Protein AF-A0A4Q7CIC6-F1 (afdb_monomer_lite)

Secondary structure (DSSP, 8-state):
--TT-----TT--TTS-HHHHHHHHHHHH-S-EEE-SSSEEEEETTEEEEE----GGGGGSTTHHHHHHHHHHHTTTT-SS--HHHHHHHHHHHHHHHHHHHHSTT--S--

InterPro domains:
  IPR000417 Hydroxyethylthiazole kinase [PF02110] (4-105)
  IPR029056 Ribokinase-like [G3DSA:3.40.1190.20] (1-111)
  IPR029056 Ribokinase-like [SSF53613] (4-105)

pLDDT: mean 90.41, std 16.19, range [38.22, 98.81]

Sequence (111 aa):
IDDTATMKGTDSDANLDAVAIAKQAYATYKTAIVITGKEDVIVQDNKAFVLANGSPLLARVTGAGCLLGGVIAGFLFRETEPDIEALIEAVSVFNIAAEVAAENENCGGPG

Foldseek 3Di:
DPPPPDPAPLPHDPPDPVQVVQLVCCVVVVAWDWRDDCWIWTDAPNDIDIHRFADPLCVVAPCSVVVLVVLLVVLCPPPPRRDSVSVVCSVCVSRNVRVVLCPDPPCPGND

Organism: NCBI:txid70255

Structure (mmCIF, N/CA/C/O backbone):
data_AF-A0A4Q7CIC6-F1
#
_entry.id   AF-A0A4Q7CIC6-F1
#
loop_
_atom_site.group_PDB
_atom_site.id
_atom_site.type_symbol
_atom_site.label_atom_id
_atom_site.label_alt_id
_atom_site.label_comp_id
_atom_site.label_asym_id
_atom_site.label_entity_id
_atom_site.label_seq_id
_atom_site.pdbx_PDB_ins_code
_atom_site.Cartn_x
_atom_site.Cartn_y
_atom_site.Cartn_z
_atom_site.occupancy
_atom_site.B_iso_or_equiv
_atom_site.auth_seq_id
_atom_site.auth_comp_id
_atom_site.auth_asym_id
_atom_site.auth_atom_id
_atom_site.pdbx_PDB_model_num
ATOM 1 N N . ILE A 1 1 ? 10.538 15.074 28.516 1.00 44.47 1 ILE A N 1
ATOM 2 C CA . ILE A 1 1 ? 11.026 14.597 27.206 1.00 44.47 1 ILE A CA 1
ATOM 3 C C . ILE A 1 1 ? 11.328 13.134 27.441 1.00 44.47 1 ILE A C 1
ATOM 5 O O . ILE A 1 1 ? 12.090 12.845 28.351 1.00 44.47 1 ILE A O 1
ATOM 9 N N . ASP A 1 2 ? 10.560 12.249 26.818 1.00 38.22 2 ASP A N 1
ATOM 10 C CA . ASP A 1 2 ? 10.710 10.807 27.006 1.00 38.22 2 ASP A CA 1
ATOM 11 C C . ASP A 1 2 ? 11.955 10.346 26.234 1.00 38.22 2 ASP A C 1
ATOM 13 O O . ASP A 1 2 ? 11.951 10.313 25.004 1.00 38.22 2 ASP A O 1
ATOM 17 N N . ASP A 1 3 ? 13.030 10.059 26.970 1.00 48.59 3 ASP A N 1
ATOM 18 C CA . ASP A 1 3 ? 14.345 9.649 26.455 1.00 48.59 3 ASP A CA 1
ATOM 19 C C . ASP A 1 3 ? 14.372 8.198 25.930 1.00 48.59 3 ASP A C 1
ATOM 21 O O . ASP A 1 3 ? 15.433 7.685 25.575 1.00 48.59 3 ASP A O 1
ATOM 25 N N . THR A 1 4 ? 13.224 7.513 25.857 1.00 50.97 4 THR A N 1
ATOM 26 C CA . THR A 1 4 ? 13.139 6.134 25.342 1.00 50.97 4 THR A CA 1
ATOM 27 C C . THR A 1 4 ? 12.568 6.021 23.928 1.00 50.97 4 THR A C 1
ATOM 29 O O . THR A 1 4 ? 12.551 4.926 23.358 1.00 50.97 4 THR A O 1
ATOM 32 N N . ALA A 1 5 ? 12.163 7.135 23.308 1.00 44.47 5 ALA A N 1
ATOM 33 C CA . ALA A 1 5 ? 11.668 7.146 21.935 1.00 44.47 5 ALA A CA 1
ATOM 34 C C . ALA A 1 5 ? 12.810 6.880 20.935 1.00 44.47 5 ALA A C 1
ATOM 36 O O . ALA A 1 5 ? 13.495 7.789 20.465 1.00 44.47 5 ALA A O 1
ATOM 37 N N . THR A 1 6 ? 13.023 5.610 20.591 1.00 47.75 6 THR A N 1
ATOM 38 C CA . THR A 1 6 ? 13.945 5.222 19.520 1.00 47.75 6 THR A CA 1
ATOM 39 C C . THR A 1 6 ? 13.280 5.531 18.183 1.00 47.75 6 THR A C 1
ATOM 41 O O . THR A 1 6 ? 12.352 4.841 17.761 1.00 47.75 6 THR A O 1
ATOM 44 N N . MET A 1 7 ? 13.732 6.597 17.519 1.00 47.22 7 MET A N 1
ATOM 45 C CA . MET A 1 7 ? 13.283 6.951 16.174 1.00 47.22 7 MET A CA 1
ATOM 46 C C . MET A 1 7 ? 13.817 5.895 15.203 1.00 47.22 7 MET A C 1
ATOM 48 O O . MET A 1 7 ? 14.997 5.862 14.858 1.00 47.22 7 MET A O 1
ATOM 52 N N . LYS A 1 8 ? 12.942 4.971 14.832 1.00 57.22 8 LYS A N 1
ATOM 53 C CA . LYS A 1 8 ? 13.214 3.895 13.893 1.00 57.22 8 LYS A CA 1
ATOM 54 C C . LYS A 1 8 ? 12.875 4.421 12.498 1.00 57.22 8 LYS A C 1
ATOM 56 O O . LYS A 1 8 ? 11.721 4.733 12.223 1.00 57.22 8 LYS A O 1
ATOM 61 N N . GLY A 1 9 ? 13.900 4.644 11.671 1.00 55.28 9 GLY A N 1
ATOM 62 C CA . GLY A 1 9 ? 13.730 5.137 10.301 1.00 55.28 9 GLY A CA 1
ATOM 63 C C . GLY A 1 9 ? 12.890 4.179 9.454 1.00 55.28 9 GLY A C 1
ATOM 64 O O . GLY A 1 9 ? 12.617 3.052 9.861 1.00 55.28 9 GLY A O 1
ATOM 65 N N . THR A 1 10 ? 12.503 4.597 8.253 1.00 51.50 10 THR A N 1
ATOM 66 C CA . THR A 1 10 ? 11.725 3.764 7.316 1.00 51.50 10 THR A CA 1
ATOM 67 C C . THR A 1 10 ? 12.419 2.443 6.938 1.00 51.50 10 THR A C 1
ATOM 69 O O . THR A 1 10 ? 11.748 1.528 6.483 1.00 51.50 10 THR A O 1
ATOM 72 N N . ASP A 1 11 ? 13.724 2.313 7.207 1.00 54.97 11 ASP A N 1
ATOM 73 C CA . ASP A 1 11 ? 14.552 1.111 6.997 1.00 54.97 11 ASP A CA 1
ATOM 74 C C . ASP A 1 11 ? 14.660 0.209 8.248 1.00 54.97 11 ASP A C 1
ATOM 76 O O . ASP A 1 11 ? 15.724 -0.321 8.574 1.00 54.97 11 ASP A O 1
ATOM 80 N N . SER A 1 12 ? 13.586 0.085 9.026 1.00 55.03 12 SER A N 1
ATOM 81 C CA . SER A 1 12 ? 13.622 -0.662 10.291 1.00 55.03 12 SER A CA 1
ATOM 82 C C . SER A 1 12 ? 13.592 -2.182 10.108 1.00 55.03 12 SER A C 1
ATOM 84 O O . SER A 1 12 ? 12.961 -2.687 9.189 1.00 55.03 12 SER A O 1
ATOM 86 N N . ASP A 1 13 ? 14.274 -2.883 11.027 1.00 53.84 13 ASP A N 1
ATOM 87 C CA . ASP A 1 13 ? 14.444 -4.344 11.140 1.00 53.84 13 ASP A CA 1
ATOM 88 C C . ASP A 1 13 ? 13.402 -5.200 10.397 1.00 53.84 13 ASP A C 1
ATOM 90 O O . ASP A 1 13 ? 12.223 -5.212 10.752 1.00 53.84 13 ASP A O 1
ATOM 94 N N . ALA A 1 14 ? 13.876 -6.053 9.482 1.00 54.09 14 ALA A N 1
ATOM 95 C CA . ALA A 1 14 ? 13.085 -7.058 8.756 1.00 54.09 14 ALA A CA 1
ATOM 96 C C . ALA A 1 14 ? 12.438 -8.145 9.652 1.00 54.09 14 ALA A C 1
ATOM 98 O O . ALA A 1 14 ? 11.843 -9.092 9.146 1.00 54.09 14 ALA A O 1
ATOM 99 N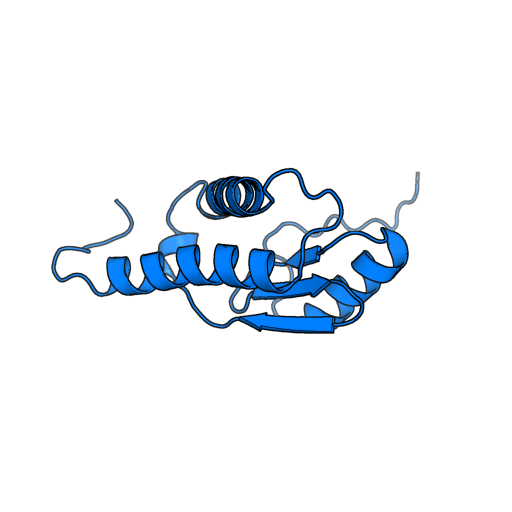 N . ASN A 1 15 ? 12.584 -8.032 10.974 1.00 55.94 15 ASN A N 1
ATOM 100 C CA . 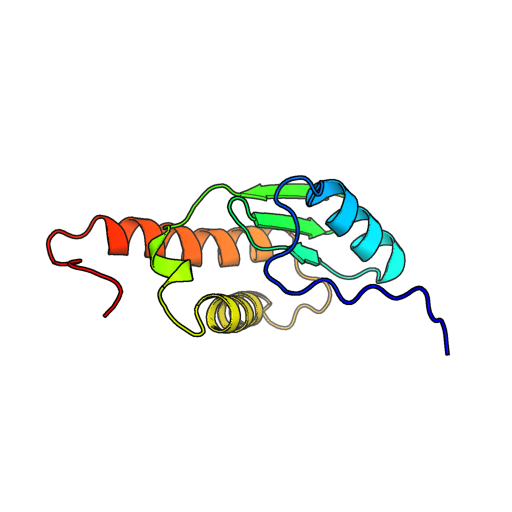ASN A 1 15 ? 12.102 -8.977 11.982 1.00 55.94 15 ASN A CA 1
ATOM 101 C C . ASN A 1 15 ? 10.889 -8.456 12.772 1.00 55.94 15 ASN A C 1
ATOM 103 O O . ASN A 1 15 ? 10.459 -9.080 13.741 1.00 55.94 15 ASN A O 1
ATOM 107 N N . LEU A 1 16 ? 10.371 -7.282 12.411 1.00 68.19 16 LEU A N 1
ATOM 108 C CA . LEU A 1 16 ? 9.184 -6.704 13.024 1.00 68.19 16 LEU A CA 1
ATOM 109 C C . LEU A 1 16 ? 7.922 -7.281 12.372 1.00 68.19 16 LEU A C 1
ATOM 111 O O . LEU A 1 16 ? 7.760 -7.229 11.155 1.00 68.19 16 LEU A O 1
ATOM 115 N N . ASP A 1 17 ? 7.012 -7.805 13.192 1.00 88.62 17 ASP A N 1
ATOM 116 C CA . ASP A 1 17 ? 5.699 -8.271 12.742 1.00 88.62 17 ASP A CA 1
ATOM 117 C C . ASP A 1 17 ? 4.835 -7.062 12.340 1.00 88.62 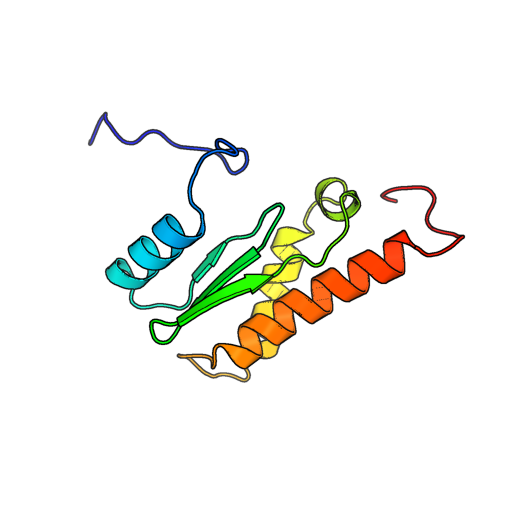17 ASP A C 1
ATOM 119 O O . ASP A 1 17 ? 4.190 -6.417 13.175 1.00 88.62 17 ASP A O 1
ATOM 123 N N . ALA A 1 18 ? 4.848 -6.737 11.045 1.00 92.00 18 ALA A N 1
ATOM 124 C CA . ALA A 1 18 ? 4.087 -5.630 10.475 1.00 92.00 18 ALA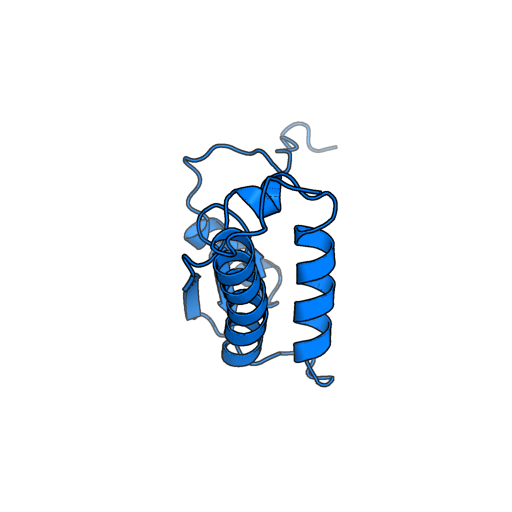 A CA 1
ATOM 125 C C . ALA A 1 18 ? 2.576 -5.765 10.736 1.00 92.00 18 ALA A C 1
ATOM 127 O O . ALA A 1 18 ? 1.897 -4.756 10.923 1.00 92.00 18 ALA A O 1
ATOM 128 N N . VAL A 1 19 ? 2.046 -6.990 10.840 1.00 95.12 19 VAL A N 1
ATOM 129 C CA . VAL A 1 19 ? 0.634 -7.227 11.172 1.00 95.12 19 VAL A CA 1
ATOM 130 C C . VAL A 1 19 ? 0.344 -6.837 12.615 1.00 95.12 19 VAL A C 1
ATOM 132 O O . VAL A 1 19 ? -0.653 -6.157 12.877 1.00 95.12 19 VAL A O 1
ATOM 135 N N . ALA A 1 20 ? 1.207 -7.221 13.557 1.00 94.88 20 ALA A N 1
ATOM 136 C CA . ALA A 1 20 ? 1.068 -6.816 14.955 1.00 94.88 20 ALA A CA 1
ATOM 137 C C . ALA A 1 20 ? 1.158 -5.290 15.115 1.00 94.88 20 ALA A C 1
ATOM 139 O O . ALA A 1 20 ? 0.322 -4.696 15.802 1.00 94.88 20 ALA A O 1
ATOM 140 N N . ILE A 1 21 ? 2.109 -4.649 14.428 1.00 95.44 21 ILE A N 1
ATOM 141 C CA . ILE A 1 21 ? 2.273 -3.187 14.441 1.00 95.44 21 ILE A CA 1
ATOM 142 C C . ILE A 1 21 ? 1.031 -2.499 13.871 1.00 95.44 21 ILE A C 1
ATOM 144 O O . ILE A 1 21 ? 0.495 -1.590 14.506 1.00 95.44 21 ILE A O 1
ATOM 148 N N . ALA A 1 22 ? 0.536 -2.946 12.714 1.00 96.56 22 ALA A N 1
ATOM 149 C CA . ALA A 1 22 ? -0.635 -2.352 12.078 1.00 96.56 22 ALA A CA 1
ATOM 150 C C . ALA A 1 22 ? -1.888 -2.484 12.955 1.00 96.56 22 ALA A C 1
ATOM 152 O O . ALA A 1 22 ? -2.630 -1.518 13.123 1.00 96.56 22 ALA A O 1
ATOM 153 N N . LYS A 1 23 ? -2.097 -3.645 13.590 1.00 96.75 23 LYS A N 1
ATOM 154 C CA . LYS A 1 23 ? -3.206 -3.852 14.537 1.00 96.75 23 LYS A CA 1
ATOM 155 C C . LYS A 1 23 ? -3.086 -2.970 15.776 1.00 96.75 23 LYS A C 1
ATOM 157 O O . LYS A 1 23 ? -4.094 -2.430 16.229 1.00 96.75 23 LYS A O 1
ATOM 162 N N . GLN A 1 24 ? -1.881 -2.809 16.322 1.00 96.25 24 GLN A N 1
ATOM 163 C CA . GLN A 1 24 ? -1.653 -1.926 17.465 1.00 96.25 24 GLN A CA 1
ATOM 164 C C . GLN A 1 24 ? -1.931 -0.464 17.095 1.00 96.25 24 GLN A C 1
ATOM 166 O O . GLN A 1 24 ? -2.663 0.216 17.813 1.00 96.25 24 GLN A O 1
ATOM 171 N N . ALA A 1 25 ? -1.419 -0.001 15.953 1.00 97.25 25 ALA A N 1
ATOM 172 C CA . ALA A 1 25 ? -1.685 1.340 15.442 1.00 97.25 25 ALA A CA 1
ATOM 173 C C . ALA A 1 25 ? -3.188 1.559 15.198 1.00 97.25 25 ALA A C 1
ATOM 175 O O . ALA A 1 25 ? -3.736 2.564 15.646 1.00 97.25 25 ALA A O 1
ATOM 176 N N . TYR A 1 26 ? -3.881 0.593 14.591 1.00 97.38 26 TYR A N 1
ATOM 177 C CA . TYR A 1 26 ? -5.330 0.643 14.393 1.00 97.38 26 TYR A CA 1
ATOM 178 C C . TYR A 1 26 ? -6.082 0.740 15.727 1.00 97.38 26 TYR A C 1
ATOM 180 O O . TYR A 1 26 ? -6.998 1.548 15.883 1.00 97.38 26 TYR A O 1
ATOM 188 N N . ALA A 1 27 ? -5.672 -0.037 16.735 1.00 96.62 27 ALA A N 1
ATOM 189 C CA . ALA A 1 27 ? -6.284 0.001 18.058 1.00 96.62 27 ALA A CA 1
ATOM 190 C C . ALA A 1 27 ? -6.135 1.372 18.739 1.00 96.62 27 ALA A C 1
ATOM 192 O O . ALA A 1 27 ? -7.077 1.805 19.408 1.00 96.62 27 ALA A O 1
ATOM 193 N N . THR A 1 28 ? -4.993 2.041 18.548 1.00 97.69 28 THR A N 1
ATOM 194 C CA . THR A 1 28 ? -4.693 3.368 19.103 1.00 97.69 28 THR A CA 1
ATOM 195 C C . THR A 1 28 ? -5.381 4.497 18.341 1.00 97.69 28 THR A C 1
ATOM 197 O O . THR A 1 28 ? -6.000 5.354 18.966 1.00 97.69 28 THR A O 1
ATOM 200 N N . TYR A 1 29 ? -5.276 4.510 17.013 1.00 97.44 29 TYR A N 1
ATOM 201 C CA . TYR A 1 29 ? -5.707 5.641 16.189 1.00 97.44 29 TYR A CA 1
ATOM 202 C C . TYR A 1 29 ? -7.134 5.518 15.662 1.00 97.44 29 TYR A C 1
ATOM 204 O O . TYR A 1 29 ? -7.710 6.536 15.299 1.00 97.44 29 TYR A O 1
ATOM 212 N N . LYS A 1 30 ? -7.713 4.308 15.654 1.00 96.81 30 LYS A N 1
ATOM 213 C CA . LYS A 1 30 ? -9.056 4.032 15.112 1.00 96.81 30 LYS A CA 1
ATOM 214 C C . LYS A 1 30 ? -9.220 4.499 13.660 1.00 96.81 30 LYS A C 1
ATOM 216 O O . LYS A 1 30 ? -10.273 4.988 13.276 1.00 96.81 30 LYS A O 1
ATOM 221 N N . THR A 1 31 ? -8.166 4.314 12.871 1.00 97.88 31 THR A N 1
ATOM 222 C CA . THR A 1 31 ? -8.081 4.720 11.464 1.00 97.88 31 THR A CA 1
ATOM 223 C C . THR A 1 31 ? -7.432 3.600 10.674 1.00 97.88 31 THR A C 1
ATOM 225 O O . THR A 1 31 ? -6.558 2.918 11.212 1.00 97.88 31 THR A O 1
ATOM 228 N N . ALA A 1 32 ? -7.823 3.436 9.409 1.00 98.25 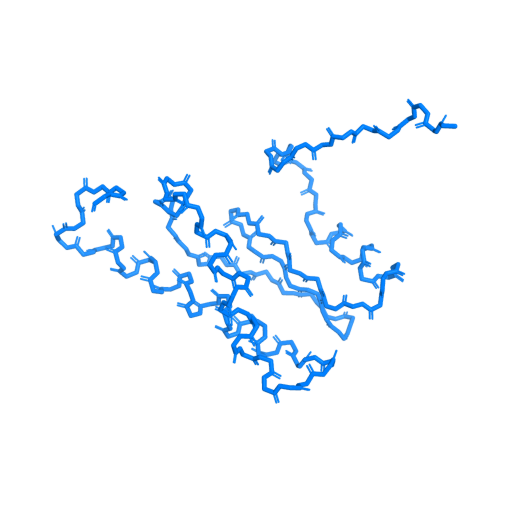32 ALA A N 1
ATOM 229 C CA . ALA A 1 32 ? -7.191 2.500 8.489 1.00 98.25 32 ALA A CA 1
ATOM 230 C C . ALA A 1 32 ? -5.660 2.651 8.476 1.00 98.25 32 ALA A C 1
ATOM 232 O O . ALA A 1 32 ? -5.131 3.763 8.397 1.00 98.25 32 ALA A O 1
ATOM 233 N N . ILE A 1 33 ? -4.953 1.524 8.543 1.00 98.44 33 ILE A N 1
ATOM 234 C CA . ILE A 1 33 ? -3.491 1.473 8.555 1.00 98.44 33 ILE A CA 1
ATOM 235 C C . ILE A 1 33 ? -3.013 0.710 7.327 1.00 98.44 33 ILE A C 1
ATOM 237 O O . ILE A 1 33 ? -3.415 -0.433 7.123 1.00 98.44 33 ILE A O 1
ATOM 241 N N . VAL A 1 34 ? -2.119 1.323 6.552 1.00 98.31 34 VAL A N 1
ATOM 242 C CA . VAL A 1 34 ? -1.361 0.663 5.484 1.00 98.31 34 VAL A CA 1
ATOM 243 C C . VAL A 1 34 ? 0.120 0.756 5.837 1.00 98.31 34 VAL A C 1
ATOM 245 O O . VAL A 1 34 ? 0.648 1.856 5.997 1.00 98.31 34 VAL A O 1
ATOM 248 N N . ILE A 1 35 ? 0.782 -0.388 5.997 1.00 97.50 35 ILE A N 1
ATOM 249 C CA . ILE A 1 35 ? 2.231 -0.486 6.199 1.00 97.50 35 ILE A CA 1
ATOM 250 C C . ILE A 1 35 ? 2.819 -1.106 4.946 1.00 97.50 35 ILE A C 1
ATOM 252 O O . ILE A 1 35 ? 2.438 -2.218 4.593 1.00 97.50 35 ILE A O 1
ATOM 256 N N . THR A 1 36 ? 3.740 -0.401 4.299 1.00 96.06 36 THR A N 1
ATOM 257 C CA . THR A 1 36 ? 4.376 -0.887 3.078 1.00 96.06 36 THR A CA 1
ATOM 258 C C . THR A 1 36 ? 5.714 -1.559 3.347 1.00 96.06 36 THR A C 1
ATOM 260 O O . THR A 1 36 ? 6.415 -1.218 4.304 1.00 96.06 36 THR A O 1
ATOM 263 N N . GLY A 1 37 ? 6.086 -2.515 2.499 1.00 93.00 37 GLY A N 1
ATOM 264 C CA . GLY A 1 37 ? 7.323 -3.272 2.668 1.00 93.00 37 GLY A CA 1
ATOM 265 C C . GLY A 1 37 ? 7.557 -4.296 1.563 1.00 93.00 37 GLY A C 1
ATOM 266 O O . GLY A 1 37 ? 7.160 -4.100 0.421 1.00 93.00 37 GLY A O 1
ATOM 267 N N . LYS A 1 38 ? 8.232 -5.404 1.903 1.00 90.94 38 LYS A N 1
ATOM 268 C CA . LYS A 1 38 ? 8.294 -6.579 1.013 1.00 90.94 38 LYS A CA 1
ATOM 269 C C . LYS A 1 38 ? 6.896 -7.168 0.794 1.00 90.94 38 LYS A C 1
ATOM 271 O O . LYS A 1 38 ? 6.586 -7.630 -0.296 1.00 90.94 38 LYS A O 1
ATOM 276 N N . GLU A 1 39 ? 6.112 -7.190 1.862 1.00 94.75 39 GLU A N 1
ATOM 277 C CA . GLU A 1 39 ? 4.681 -7.438 1.839 1.00 94.75 39 GLU A CA 1
ATOM 278 C C . GLU A 1 39 ? 4.019 -6.195 2.427 1.00 94.75 39 GLU A C 1
ATOM 280 O O . GLU A 1 39 ? 4.526 -5.629 3.403 1.00 94.75 39 GLU A O 1
ATOM 285 N N . ASP A 1 40 ? 2.906 -5.776 1.842 1.00 97.69 40 ASP A N 1
ATOM 286 C CA . ASP A 1 40 ? 2.121 -4.665 2.357 1.00 97.69 40 ASP A CA 1
ATOM 287 C C . ASP A 1 40 ? 1.033 -5.197 3.285 1.00 97.69 40 ASP A C 1
ATOM 289 O O . ASP A 1 40 ? 0.356 -6.182 2.986 1.00 97.69 40 ASP A O 1
ATOM 293 N N . VAL A 1 41 ? 0.843 -4.536 4.420 1.00 98.31 41 VAL A N 1
ATOM 294 C CA . VAL A 1 41 ? -0.165 -4.893 5.416 1.00 98.31 41 VAL A CA 1
ATOM 295 C C . VAL A 1 41 ? -1.230 -3.814 5.468 1.00 98.31 41 VAL A C 1
ATOM 297 O O . VAL A 1 41 ? -0.920 -2.644 5.678 1.00 98.31 41 VAL A O 1
ATOM 300 N N . ILE A 1 42 ? -2.492 -4.220 5.354 1.00 98.50 42 ILE A N 1
ATOM 301 C CA . ILE A 1 42 ? -3.654 -3.333 5.443 1.00 98.50 42 ILE A CA 1
ATOM 302 C C . ILE A 1 42 ? -4.522 -3.774 6.618 1.00 98.50 42 ILE A C 1
ATOM 304 O O . ILE A 1 42 ? -4.904 -4.942 6.706 1.00 98.50 42 ILE A O 1
ATOM 308 N N . VAL A 1 43 ? -4.849 -2.845 7.517 1.00 98.44 43 VAL A N 1
ATOM 309 C CA . VAL A 1 43 ? -5.767 -3.065 8.641 1.00 98.44 43 VAL A CA 1
ATOM 310 C C . VAL A 1 43 ? -6.887 -2.036 8.612 1.00 98.44 43 VAL A C 1
ATOM 312 O O . VAL A 1 43 ? -6.635 -0.834 8.676 1.00 98.44 43 VAL A O 1
ATOM 315 N N . GLN A 1 44 ? -8.120 -2.531 8.555 1.00 97.62 44 GLN A N 1
ATOM 316 C CA . GLN A 1 44 ? -9.360 -1.760 8.629 1.00 97.62 44 GLN A CA 1
ATOM 317 C C . GLN A 1 44 ? -10.488 -2.691 9.107 1.00 97.62 44 GLN A C 1
ATOM 319 O O . GLN A 1 44 ? -10.411 -3.905 8.916 1.00 97.62 44 GLN A O 1
ATOM 324 N N . ASP A 1 45 ? -11.502 -2.161 9.791 1.00 90.62 45 ASP A N 1
ATOM 325 C CA . ASP A 1 45 ? -12.649 -2.921 10.325 1.00 90.62 45 ASP A CA 1
ATOM 326 C C . ASP A 1 45 ? -12.277 -4.150 11.176 1.00 90.62 45 ASP A C 1
ATOM 328 O O . ASP A 1 45 ? -12.929 -5.196 11.126 1.00 90.62 45 ASP A O 1
ATOM 332 N N . ASN A 1 46 ? -11.189 -4.063 11.953 1.00 87.06 46 ASN A N 1
ATOM 333 C CA . ASN A 1 46 ? -10.577 -5.187 12.688 1.00 87.06 46 ASN A CA 1
ATOM 334 C C . ASN A 1 46 ? -10.139 -6.387 11.819 1.00 87.06 46 ASN A C 1
ATOM 336 O O . ASN A 1 46 ? -9.795 -7.445 12.356 1.00 87.06 46 ASN A O 1
ATOM 340 N N . LYS A 1 47 ? -10.111 -6.244 10.495 1.00 94.44 47 LYS A N 1
ATOM 341 C CA . LYS A 1 47 ? -9.532 -7.211 9.561 1.00 94.44 47 LYS A CA 1
ATOM 342 C C . LYS A 1 47 ? -8.096 -6.809 9.243 1.00 94.44 47 LYS A C 1
ATOM 344 O O . LYS A 1 47 ? -7.735 -5.640 9.325 1.00 94.44 47 LYS A O 1
ATOM 349 N N . ALA A 1 48 ? -7.275 -7.792 8.894 1.00 96.44 48 ALA A N 1
ATOM 350 C CA . ALA A 1 48 ? -5.906 -7.577 8.449 1.00 96.44 48 ALA A CA 1
ATOM 351 C C . ALA A 1 48 ? -5.662 -8.387 7.176 1.00 96.44 48 ALA A C 1
ATOM 353 O O . ALA A 1 48 ? -5.987 -9.575 7.147 1.00 96.44 48 ALA A O 1
ATOM 354 N N . PHE A 1 49 ? -5.085 -7.750 6.164 1.00 97.94 49 PHE A N 1
ATOM 355 C CA . PHE A 1 49 ? -4.704 -8.368 4.899 1.00 97.94 49 PHE A CA 1
ATOM 356 C C . PHE A 1 49 ? -3.223 -8.140 4.637 1.00 97.94 49 PHE A C 1
ATOM 358 O O . PHE A 1 49 ? -2.672 -7.109 5.021 1.00 97.94 49 PHE A O 1
ATOM 365 N N . VAL A 1 50 ? -2.604 -9.123 3.991 1.00 97.94 50 VAL A N 1
ATOM 366 C CA . VAL A 1 50 ? -1.208 -9.083 3.560 1.00 97.94 50 VAL A CA 1
ATOM 367 C C . VAL A 1 50 ? -1.201 -9.231 2.046 1.00 97.94 50 VAL A C 1
ATOM 369 O O . VAL A 1 50 ? -1.775 -10.186 1.520 1.00 97.94 50 VAL A O 1
ATOM 372 N N . LEU A 1 51 ? -0.588 -8.275 1.359 1.00 97.94 51 LEU A N 1
ATOM 373 C CA . LEU A 1 51 ? -0.435 -8.248 -0.089 1.00 97.94 51 LEU A CA 1
ATOM 374 C C . LEU A 1 51 ? 1.040 -8.462 -0.426 1.00 97.94 51 LEU A C 1
ATOM 376 O O . LEU A 1 51 ? 1.915 -7.879 0.205 1.00 97.94 51 LEU A O 1
ATOM 380 N N . ALA A 1 52 ? 1.310 -9.300 -1.421 1.00 97.62 52 ALA A N 1
ATOM 381 C CA . ALA A 1 52 ? 2.668 -9.683 -1.812 1.00 97.62 52 ALA A CA 1
ATOM 382 C C . ALA A 1 52 ? 2.961 -9.366 -3.288 1.00 97.62 52 ALA A C 1
ATOM 384 O O . ALA A 1 52 ? 3.801 -10.023 -3.900 1.00 97.62 52 ALA A O 1
ATOM 385 N N . ASN A 1 53 ? 2.242 -8.392 -3.856 1.00 98.12 53 ASN A N 1
ATOM 386 C CA . ASN A 1 53 ? 2.537 -7.867 -5.185 1.00 98.12 53 ASN A CA 1
ATOM 387 C C . ASN A 1 53 ? 3.627 -6.793 -5.116 1.00 98.12 53 ASN A C 1
ATOM 389 O O . ASN A 1 53 ? 3.732 -6.078 -4.123 1.00 98.12 53 ASN A O 1
ATOM 393 N N . GLY A 1 54 ? 4.353 -6.594 -6.210 1.00 96.94 54 GLY A N 1
ATOM 394 C CA . GLY A 1 54 ? 5.228 -5.447 -6.429 1.00 96.94 54 GLY A CA 1
ATOM 395 C C . GLY A 1 54 ? 6.544 -5.823 -7.096 1.00 96.94 54 GLY A C 1
ATOM 396 O O . GLY A 1 54 ? 6.845 -6.983 -7.358 1.00 96.94 54 GLY A O 1
ATOM 397 N N . SER A 1 55 ? 7.378 -4.816 -7.349 1.00 97.25 55 SER A N 1
ATOM 398 C CA . SER A 1 55 ? 8.709 -5.009 -7.925 1.00 97.25 55 SER A CA 1
ATOM 399 C C . SER A 1 55 ? 9.790 -4.398 -7.034 1.00 97.25 55 SER A C 1
ATOM 401 O O . SER A 1 55 ? 9.626 -3.262 -6.578 1.00 97.25 55 SER A O 1
ATOM 403 N N . PRO A 1 56 ? 10.953 -5.060 -6.854 1.00 96.56 56 PRO A N 1
ATOM 404 C CA . PRO A 1 56 ? 12.114 -4.458 -6.197 1.00 96.56 56 PRO A CA 1
ATOM 405 C C . PRO A 1 56 ? 12.573 -3.136 -6.833 1.00 96.56 56 PRO A C 1
ATOM 407 O O . PRO A 1 56 ? 13.249 -2.343 -6.175 1.00 96.56 56 PRO A O 1
ATOM 410 N N . LEU A 1 57 ? 12.212 -2.878 -8.098 1.00 96.88 57 LEU A N 1
ATOM 411 C CA . LEU A 1 57 ? 12.492 -1.605 -8.764 1.00 96.88 57 LEU A CA 1
ATOM 412 C C . LEU A 1 57 ? 11.763 -0.421 -8.115 1.00 96.88 57 LEU A C 1
ATOM 414 O O . LEU A 1 57 ? 12.304 0.682 -8.149 1.00 96.88 57 LEU A O 1
ATOM 418 N N . LEU A 1 58 ? 10.614 -0.622 -7.454 1.00 96.94 58 LEU A N 1
ATOM 419 C CA . LEU A 1 58 ? 9.911 0.459 -6.747 1.00 96.94 58 LEU A CA 1
ATOM 420 C C . LEU A 1 58 ? 10.790 1.107 -5.670 1.00 96.94 58 LEU A C 1
ATOM 422 O O . LEU A 1 58 ? 10.792 2.327 -5.535 1.00 96.94 58 LEU A O 1
ATOM 426 N N . ALA A 1 59 ? 11.616 0.323 -4.969 1.00 95.62 59 ALA A N 1
ATOM 427 C CA . ALA A 1 59 ? 12.558 0.836 -3.969 1.00 95.62 59 ALA A CA 1
ATOM 428 C C . ALA A 1 59 ? 13.727 1.640 -4.580 1.00 95.62 59 ALA A C 1
ATOM 430 O O . ALA A 1 59 ? 14.512 2.255 -3.859 1.00 95.62 59 ALA A O 1
ATOM 431 N N . ARG A 1 60 ? 13.876 1.624 -5.911 1.00 96.88 60 ARG A N 1
ATOM 432 C CA . ARG A 1 60 ? 14.896 2.374 -6.659 1.00 96.88 60 ARG A CA 1
ATOM 433 C C . ARG A 1 60 ? 14.340 3.637 -7.319 1.00 96.88 60 ARG A C 1
ATOM 435 O O . ARG A 1 60 ? 15.130 4.439 -7.811 1.00 96.88 60 ARG A O 1
ATOM 442 N N . VAL A 1 61 ? 13.021 3.835 -7.301 1.00 96.38 61 VAL A N 1
ATOM 443 C CA . VAL A 1 61 ? 12.354 5.029 -7.828 1.00 96.38 61 VAL A CA 1
ATOM 444 C C . VAL A 1 61 ? 11.974 5.938 -6.663 1.00 96.38 61 VAL A C 1
ATOM 446 O O . VAL A 1 61 ? 11.133 5.604 -5.827 1.00 96.38 61 VAL A O 1
ATOM 449 N N . THR A 1 62 ? 12.598 7.115 -6.595 1.00 95.19 62 THR A N 1
ATOM 450 C CA . THR A 1 62 ? 12.281 8.088 -5.542 1.00 95.19 62 THR A CA 1
ATOM 451 C C . THR A 1 62 ? 10.812 8.506 -5.612 1.00 95.19 62 THR A C 1
ATOM 453 O O . THR A 1 62 ? 10.272 8.764 -6.686 1.00 95.19 62 THR A O 1
ATOM 456 N N . GLY A 1 63 ? 10.152 8.563 -4.456 1.00 94.56 63 GLY A N 1
ATOM 457 C CA . GLY A 1 63 ? 8.749 8.962 -4.364 1.00 94.56 63 GLY A CA 1
ATOM 458 C C . GLY A 1 63 ? 7.728 7.877 -4.719 1.00 94.56 63 GLY A C 1
ATOM 459 O O . GLY A 1 63 ? 6.541 8.185 -4.673 1.00 94.56 63 GLY A O 1
ATOM 460 N N . ALA A 1 64 ? 8.127 6.628 -4.995 1.00 96.06 64 ALA A N 1
ATOM 461 C CA . ALA A 1 64 ? 7.185 5.533 -5.262 1.00 96.06 64 ALA A CA 1
ATOM 462 C C . ALA A 1 64 ? 6.141 5.360 -4.139 1.00 96.06 64 ALA A C 1
ATOM 464 O O . ALA A 1 64 ? 4.940 5.376 -4.397 1.00 96.06 64 ALA A O 1
ATOM 465 N N . GLY A 1 65 ? 6.582 5.299 -2.877 1.00 95.31 65 GLY A N 1
ATOM 466 C CA . GLY A 1 65 ? 5.670 5.226 -1.727 1.00 95.31 65 GLY A CA 1
ATOM 467 C C . GLY A 1 65 ? 4.819 6.489 -1.535 1.00 95.31 65 GLY A C 1
ATOM 468 O O . GLY A 1 65 ? 3.653 6.405 -1.157 1.00 95.31 65 GLY A O 1
ATOM 469 N N . CYS A 1 66 ? 5.360 7.670 -1.849 1.00 97.19 66 CYS A N 1
ATOM 470 C CA . CYS A 1 66 ? 4.600 8.923 -1.789 1.00 97.19 66 CYS A CA 1
ATOM 471 C C . CYS A 1 66 ? 3.476 8.943 -2.835 1.00 97.19 66 CYS A C 1
ATOM 473 O O . CYS A 1 66 ? 2.358 9.361 -2.536 1.00 97.19 66 CYS A O 1
ATOM 475 N N . LEU A 1 67 ? 3.769 8.468 -4.049 1.00 98.38 67 LEU A N 1
ATOM 476 C CA . LEU A 1 67 ? 2.783 8.304 -5.110 1.00 98.38 67 LEU A CA 1
ATOM 477 C C . LEU A 1 67 ? 1.701 7.307 -4.695 1.00 98.38 67 LEU A C 1
ATOM 479 O O . LEU A 1 67 ? 0.528 7.620 -4.865 1.00 98.38 67 LEU A O 1
ATOM 483 N N . LEU A 1 68 ? 2.067 6.173 -4.089 1.00 98.44 68 LEU A N 1
ATOM 484 C CA . LEU A 1 68 ? 1.097 5.215 -3.557 1.00 98.44 68 LEU A CA 1
ATOM 485 C C . LEU A 1 68 ? 0.133 5.869 -2.552 1.00 98.44 68 LEU A C 1
ATOM 487 O O . LEU A 1 68 ? -1.070 5.644 -2.635 1.00 98.44 68 LEU A O 1
ATOM 491 N N . GLY A 1 69 ? 0.613 6.749 -1.667 1.00 98.12 69 GLY A N 1
ATOM 492 C CA . GLY A 1 69 ? -0.268 7.535 -0.792 1.00 98.12 69 GLY A CA 1
ATOM 493 C C . GLY A 1 69 ? -1.277 8.398 -1.566 1.00 98.12 69 GLY A C 1
ATOM 494 O O . GLY A 1 69 ? -2.447 8.479 -1.193 1.00 98.12 69 GLY A O 1
ATOM 495 N N . GLY A 1 70 ? -0.850 8.996 -2.682 1.00 98.50 70 GLY A N 1
ATOM 496 C CA . GLY A 1 70 ? -1.734 9.718 -3.602 1.00 98.50 70 GLY A CA 1
ATOM 497 C C . GLY A 1 70 ? -2.731 8.812 -4.334 1.00 98.50 70 GLY A C 1
ATOM 498 O O . GLY A 1 70 ? -3.892 9.187 -4.487 1.00 98.50 70 GLY A O 1
ATOM 499 N N . VAL A 1 71 ? -2.309 7.612 -4.744 1.00 98.62 71 VAL A N 1
ATOM 500 C CA . VAL A 1 71 ? -3.187 6.597 -5.350 1.00 98.62 71 VAL A CA 1
ATOM 501 C C . VAL A 1 71 ? -4.251 6.168 -4.344 1.00 98.62 71 VAL A C 1
ATOM 503 O O . VAL A 1 71 ? -5.430 6.271 -4.662 1.00 98.62 71 VAL A O 1
ATOM 506 N N . ILE A 1 72 ? -3.874 5.807 -3.113 1.00 98.62 72 ILE A N 1
ATOM 507 C CA . ILE A 1 72 ? -4.822 5.469 -2.038 1.00 98.62 72 ILE A CA 1
ATOM 508 C C . ILE A 1 72 ? -5.845 6.593 -1.852 1.00 98.62 72 ILE A C 1
ATOM 510 O O . ILE A 1 72 ? -7.041 6.323 -1.827 1.00 98.62 72 ILE A O 1
ATOM 514 N N . ALA A 1 73 ? -5.404 7.857 -1.805 1.00 98.44 73 ALA A N 1
ATOM 515 C CA . ALA A 1 73 ? -6.308 9.003 -1.693 1.00 98.44 73 ALA A CA 1
ATOM 516 C C . ALA A 1 73 ? -7.321 9.093 -2.853 1.00 98.44 73 ALA A C 1
ATOM 518 O O . ALA A 1 73 ? -8.480 9.447 -2.632 1.00 98.44 73 ALA A O 1
ATOM 519 N N . GLY A 1 74 ? -6.908 8.748 -4.077 1.00 98.38 74 GLY A N 1
ATOM 520 C CA . GLY A 1 74 ? -7.784 8.691 -5.251 1.00 98.38 74 GLY A CA 1
ATOM 521 C C . GLY A 1 74 ? -8.884 7.629 -5.153 1.00 98.38 74 GLY A C 1
ATOM 522 O O . GLY A 1 74 ? -9.960 7.823 -5.714 1.00 98.38 74 GLY A O 1
ATOM 523 N N . PHE A 1 75 ? -8.647 6.557 -4.395 1.00 98.44 75 PHE A N 1
ATOM 524 C CA . PHE A 1 75 ? -9.592 5.457 -4.176 1.00 98.44 75 PHE A CA 1
ATOM 525 C C . PHE A 1 75 ? -10.553 5.699 -3.000 1.00 98.44 75 PHE A C 1
ATOM 527 O O . PHE A 1 75 ? -11.430 4.879 -2.754 1.00 98.44 75 PHE A O 1
ATOM 534 N N . LEU A 1 76 ? -10.441 6.821 -2.276 1.00 97.75 76 LEU A N 1
ATOM 535 C CA . LEU A 1 76 ? -11.297 7.080 -1.110 1.00 97.75 76 LEU A CA 1
ATOM 536 C C . LEU A 1 76 ? -12.704 7.569 -1.469 1.00 97.75 76 LEU A C 1
ATOM 538 O O . LEU A 1 76 ? -13.588 7.497 -0.631 1.00 97.75 76 LEU A O 1
ATOM 542 N N . PHE A 1 77 ? -12.933 8.133 -2.661 1.00 96.69 77 PHE A N 1
ATOM 543 C CA . PHE A 1 77 ? -14.255 8.629 -3.099 1.00 96.69 77 PHE A CA 1
ATOM 544 C C . PHE A 1 77 ? -15.008 9.535 -2.091 1.00 96.69 77 PHE A C 1
ATOM 546 O O . PHE A 1 77 ? -16.234 9.600 -2.098 1.00 96.69 77 PHE A O 1
ATOM 553 N N . ARG A 1 78 ? -14.274 10.317 -1.281 1.00 96.69 78 ARG A N 1
ATOM 554 C CA . ARG A 1 78 ? -14.769 11.149 -0.155 1.00 96.69 78 ARG A CA 1
ATOM 555 C C . ARG A 1 78 ? -15.266 10.376 1.076 1.00 96.69 78 ARG A C 1
ATOM 557 O O . ARG A 1 78 ? -15.745 11.022 2.007 1.00 96.69 78 ARG A O 1
ATOM 564 N N . GLU A 1 79 ? -15.104 9.060 1.119 1.00 97.19 79 GLU A N 1
ATOM 565 C CA . GLU A 1 79 ? -15.341 8.258 2.317 1.00 97.19 79 GLU A CA 1
ATOM 566 C C . GLU A 1 79 ? -14.297 8.579 3.390 1.00 97.19 79 GLU A C 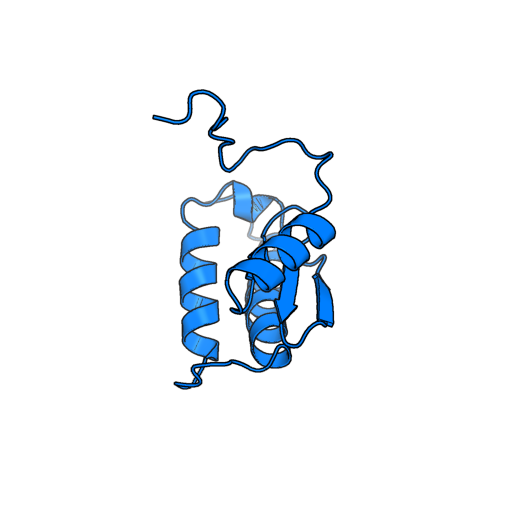1
ATOM 568 O O . GLU A 1 79 ? -13.090 8.613 3.137 1.00 97.19 79 GLU A O 1
ATOM 573 N N . THR A 1 80 ? -14.769 8.845 4.607 1.00 96.75 80 THR A N 1
ATOM 574 C CA . THR A 1 80 ? -13.905 9.127 5.765 1.00 96.75 80 THR A CA 1
ATOM 575 C C . THR A 1 80 ? -13.489 7.862 6.509 1.00 96.75 80 THR A C 1
ATOM 577 O O . THR A 1 80 ? -12.510 7.880 7.248 1.00 96.75 80 THR A O 1
ATOM 580 N N . GLU A 1 81 ? -14.228 6.774 6.304 1.00 96.94 81 GLU A N 1
ATOM 581 C CA . GLU A 1 81 ? -13.943 5.434 6.808 1.00 96.94 81 GLU A CA 1
ATOM 582 C C . GLU A 1 81 ? -13.996 4.488 5.600 1.00 96.94 81 GLU A C 1
ATOM 584 O O . GLU A 1 81 ? -15.040 3.904 5.318 1.00 96.94 81 GLU A O 1
ATOM 589 N N . PRO A 1 82 ? -12.920 4.437 4.793 1.00 96.88 82 PRO A N 1
ATOM 590 C CA . PRO A 1 82 ? -12.931 3.690 3.542 1.00 96.88 82 PRO A CA 1
ATOM 591 C C . PRO A 1 82 ? -13.085 2.193 3.805 1.00 96.88 82 PRO A C 1
ATOM 593 O O . PRO A 1 82 ? -12.498 1.671 4.759 1.00 96.88 82 PRO A O 1
ATOM 596 N N . ASP A 1 83 ? -13.815 1.510 2.919 1.00 97.06 83 ASP A N 1
ATOM 597 C CA . ASP A 1 83 ? -13.861 0.049 2.901 1.00 97.06 83 ASP A CA 1
ATOM 598 C C . ASP A 1 83 ? -12.442 -0.500 2.702 1.00 97.06 83 ASP A C 1
ATOM 600 O O . ASP A 1 83 ? -11.638 0.037 1.928 1.00 97.06 83 ASP A O 1
ATOM 604 N N . ILE A 1 84 ? -12.129 -1.588 3.400 1.00 97.56 84 ILE A N 1
ATOM 605 C CA . ILE A 1 84 ? -10.857 -2.280 3.239 1.00 97.56 84 ILE A CA 1
ATOM 606 C C . ILE A 1 84 ? -10.627 -2.731 1.792 1.00 97.56 84 ILE A C 1
ATOM 608 O O . ILE A 1 84 ? -9.480 -2.749 1.349 1.00 97.56 84 ILE A O 1
ATOM 612 N N . GLU A 1 85 ? -11.688 -3.037 1.040 1.00 98.06 85 GLU A N 1
ATOM 613 C CA . GLU A 1 85 ? -11.597 -3.404 -0.376 1.00 98.06 85 GLU A CA 1
ATOM 614 C C . GLU A 1 85 ? -11.011 -2.272 -1.229 1.00 98.06 85 GLU A C 1
ATOM 616 O O . GLU A 1 85 ? -10.143 -2.538 -2.057 1.00 98.06 85 GLU A O 1
ATOM 621 N N . ALA A 1 86 ? -11.373 -1.010 -0.971 1.00 98.19 86 ALA A N 1
ATOM 622 C CA . ALA A 1 86 ? -10.823 0.136 -1.700 1.00 98.19 86 ALA A CA 1
ATOM 623 C C . ALA A 1 86 ? -9.320 0.327 -1.427 1.00 98.19 86 ALA A C 1
ATOM 625 O O . ALA A 1 86 ? -8.552 0.682 -2.323 1.00 98.19 86 ALA A O 1
ATOM 626 N N . LEU A 1 87 ? -8.883 0.057 -0.192 1.00 98.56 87 LEU A N 1
ATOM 627 C CA . LEU A 1 87 ? -7.470 0.111 0.190 1.00 98.56 87 LEU A CA 1
ATOM 628 C C . LEU A 1 87 ? -6.674 -1.029 -0.454 1.00 98.56 87 LEU A C 1
ATOM 630 O O . LEU A 1 87 ? -5.575 -0.798 -0.958 1.00 98.56 87 LEU A O 1
ATOM 634 N N . ILE A 1 88 ? -7.235 -2.243 -0.449 1.00 98.62 88 ILE A N 1
ATOM 635 C CA . ILE A 1 88 ? -6.649 -3.411 -1.114 1.00 98.62 88 ILE A CA 1
ATOM 636 C C . ILE A 1 88 ? -6.515 -3.133 -2.609 1.00 98.62 88 ILE A C 1
ATOM 638 O O . ILE A 1 88 ? -5.430 -3.302 -3.156 1.00 98.62 88 ILE A O 1
ATOM 642 N N . GLU A 1 89 ? -7.577 -2.652 -3.256 1.00 98.62 89 GLU A N 1
ATOM 643 C CA . GLU A 1 89 ? -7.571 -2.353 -4.685 1.00 98.62 89 GLU A CA 1
ATOM 644 C C . GLU A 1 89 ? -6.521 -1.293 -5.031 1.00 98.62 89 GLU A C 1
ATOM 646 O O . GLU A 1 89 ? -5.727 -1.509 -5.943 1.00 98.62 89 GLU A O 1
ATOM 651 N N . ALA A 1 90 ? -6.434 -0.198 -4.270 1.00 98.69 90 ALA A N 1
ATOM 652 C CA . ALA A 1 90 ? -5.452 0.856 -4.518 1.00 98.69 90 ALA A CA 1
ATOM 653 C C . ALA A 1 90 ? -4.002 0.342 -4.471 1.00 98.69 90 ALA A C 1
ATOM 655 O O . ALA A 1 90 ? -3.204 0.631 -5.369 1.00 98.69 90 ALA A O 1
ATOM 656 N N . VAL A 1 91 ? -3.659 -0.431 -3.434 1.00 98.75 91 VAL A N 1
ATOM 657 C CA . VAL A 1 91 ? -2.307 -0.986 -3.260 1.00 98.75 91 VAL A CA 1
ATOM 658 C C . VAL A 1 91 ? -2.020 -2.056 -4.313 1.00 98.75 91 VAL A C 1
ATOM 660 O O . VAL A 1 91 ? -0.977 -2.011 -4.967 1.00 98.75 91 VAL A O 1
ATOM 663 N N . SER A 1 92 ? -2.959 -2.976 -4.545 1.00 98.75 92 SER A N 1
ATOM 664 C CA . SER A 1 92 ? -2.822 -4.020 -5.561 1.00 98.75 92 SER A CA 1
ATOM 665 C C . SER A 1 92 ? -2.676 -3.440 -6.966 1.00 98.75 92 SER A C 1
ATOM 667 O O . SER A 1 92 ? -1.784 -3.865 -7.690 1.00 98.75 92 SER A O 1
ATOM 669 N N . VAL A 1 93 ? -3.482 -2.446 -7.355 1.00 98.75 93 VAL A N 1
ATOM 670 C CA . VAL A 1 93 ? -3.378 -1.793 -8.672 1.00 98.75 93 VAL A CA 1
ATOM 671 C C . VAL A 1 93 ? -1.991 -1.187 -8.867 1.00 98.75 93 VAL A C 1
ATOM 673 O O . VAL A 1 93 ? -1.371 -1.408 -9.907 1.00 98.75 93 VAL A O 1
ATOM 676 N N . PHE A 1 94 ? -1.480 -0.460 -7.872 1.00 98.75 94 PHE A N 1
ATOM 677 C CA . PHE A 1 94 ? -0.157 0.157 -7.953 1.00 98.75 94 PHE A CA 1
ATOM 678 C C . PHE A 1 94 ? 0.961 -0.886 -8.081 1.00 98.75 94 PHE A C 1
ATOM 680 O O . PHE A 1 94 ? 1.817 -0.784 -8.963 1.00 98.75 94 PHE A O 1
ATOM 687 N N . ASN A 1 95 ? 0.934 -1.916 -7.237 1.00 98.62 95 ASN A N 1
ATOM 688 C CA . ASN A 1 95 ? 1.981 -2.930 -7.205 1.00 98.62 95 ASN A CA 1
ATOM 689 C C . ASN A 1 95 ? 1.942 -3.878 -8.404 1.00 98.62 95 ASN A C 1
ATOM 691 O O . ASN A 1 95 ? 2.995 -4.184 -8.954 1.00 98.62 95 ASN A O 1
ATOM 695 N N . ILE A 1 96 ? 0.758 -4.300 -8.856 1.00 98.81 96 ILE A N 1
ATOM 696 C CA . ILE A 1 96 ? 0.610 -5.123 -10.065 1.00 98.81 96 ILE A CA 1
ATOM 697 C C . ILE A 1 96 ? 1.059 -4.326 -11.293 1.00 98.81 96 ILE A C 1
ATOM 699 O O . ILE A 1 96 ? 1.765 -4.854 -12.149 1.00 98.81 96 ILE A O 1
ATOM 703 N N . ALA A 1 97 ? 0.725 -3.034 -11.377 1.00 98.62 97 ALA A N 1
ATOM 704 C CA . ALA A 1 97 ? 1.246 -2.184 -12.445 1.00 98.62 97 ALA A CA 1
ATOM 705 C C . ALA A 1 97 ? 2.783 -2.114 -12.416 1.00 98.62 97 ALA A C 1
ATOM 707 O O . ALA A 1 97 ? 3.416 -2.147 -13.471 1.00 98.62 97 ALA A O 1
ATOM 708 N N . ALA A 1 98 ? 3.391 -2.063 -11.227 1.00 98.31 98 ALA A N 1
ATOM 709 C CA . ALA A 1 98 ? 4.842 -2.083 -11.073 1.00 98.31 98 ALA A CA 1
ATOM 710 C C . ALA A 1 98 ? 5.482 -3.437 -11.436 1.00 98.31 98 ALA A C 1
ATOM 712 O O . ALA A 1 98 ? 6.567 -3.445 -12.017 1.00 98.31 98 ALA A O 1
ATOM 713 N N . GLU A 1 99 ? 4.831 -4.564 -11.128 1.00 98.50 99 GLU A N 1
ATOM 714 C CA . GLU A 1 99 ? 5.242 -5.905 -11.581 1.00 98.50 99 GLU A CA 1
ATOM 715 C C . GLU A 1 99 ? 5.267 -5.970 -13.106 1.00 98.50 99 GLU A C 1
ATOM 717 O O . GLU A 1 99 ? 6.310 -6.229 -13.702 1.00 98.50 99 GLU A O 1
ATOM 722 N N . VAL A 1 100 ? 4.143 -5.625 -13.737 1.00 98.69 100 VAL A N 1
ATOM 723 C CA . VAL A 1 100 ? 3.999 -5.641 -15.198 1.00 98.69 100 VAL A CA 1
ATOM 724 C C . VAL A 1 100 ? 4.995 -4.688 -15.866 1.00 98.69 100 VAL A C 1
ATOM 726 O O . VAL A 1 100 ? 5.570 -5.015 -16.904 1.00 98.69 100 VAL A O 1
ATOM 729 N N . ALA A 1 101 ? 5.238 -3.511 -15.281 1.00 98.19 101 ALA A N 1
ATOM 730 C CA . ALA A 1 101 ? 6.234 -2.571 -15.791 1.00 98.19 101 ALA A CA 1
ATOM 731 C C . ALA A 1 101 ? 7.660 -3.140 -15.716 1.00 98.19 101 ALA A C 1
ATOM 733 O O . ALA A 1 101 ? 8.434 -2.951 -16.652 1.00 98.19 101 ALA A O 1
ATOM 734 N N . ALA A 1 102 ? 7.995 -3.852 -14.637 1.00 98.06 102 ALA A N 1
ATOM 735 C CA . ALA A 1 102 ? 9.305 -4.471 -14.452 1.00 98.06 102 ALA A CA 1
ATOM 736 C C . ALA A 1 102 ? 9.540 -5.685 -15.367 1.00 98.06 102 ALA A C 1
ATOM 738 O O . ALA A 1 102 ? 10.682 -5.968 -15.717 1.00 98.06 102 ALA A O 1
ATOM 739 N N . GLU A 1 103 ? 8.478 -6.390 -15.765 1.00 98.06 103 GLU A N 1
ATOM 740 C CA . GLU A 1 103 ? 8.537 -7.509 -16.717 1.00 98.06 103 GLU A CA 1
ATOM 741 C C . GLU A 1 103 ? 8.640 -7.061 -18.184 1.00 98.06 103 GLU A C 1
ATOM 743 O O . GLU A 1 103 ? 8.885 -7.881 -19.072 1.00 98.06 103 GLU A O 1
ATOM 748 N N . ASN A 1 104 ? 8.455 -5.769 -18.469 1.00 98.25 104 ASN A N 1
ATOM 749 C CA . ASN A 1 104 ? 8.527 -5.250 -19.828 1.00 98.25 104 ASN A CA 1
ATOM 750 C C . ASN A 1 104 ? 9.939 -5.422 -20.414 1.00 98.25 104 ASN A C 1
ATOM 752 O O . ASN A 1 104 ? 10.926 -5.055 -19.781 1.00 98.25 104 ASN A O 1
ATOM 756 N N . GLU A 1 105 ? 10.042 -5.885 -21.663 1.00 97.31 105 GLU A N 1
ATOM 757 C CA . GLU A 1 105 ? 11.329 -6.077 -22.357 1.00 97.31 105 GLU A CA 1
ATOM 758 C C . GLU A 1 105 ? 12.168 -4.791 -22.477 1.00 97.31 105 GLU A C 1
ATOM 760 O O . GLU A 1 105 ? 13.391 -4.848 -22.596 1.00 97.31 105 GLU A O 1
ATOM 765 N N . ASN A 1 106 ? 11.516 -3.626 -22.416 1.00 97.94 106 ASN A N 1
ATOM 766 C CA . ASN A 1 106 ? 12.161 -2.317 -22.464 1.00 97.94 106 ASN A CA 1
ATOM 767 C C . ASN A 1 106 ? 12.548 -1.789 -21.071 1.00 97.94 106 ASN A C 1
ATOM 769 O O . ASN A 1 106 ? 13.173 -0.732 -20.975 1.00 97.94 106 ASN A O 1
ATOM 773 N N . CYS A 1 107 ? 12.188 -2.484 -19.986 1.00 97.94 107 CYS A N 1
ATOM 774 C CA . CYS A 1 107 ? 12.569 -2.100 -18.631 1.00 97.94 107 CYS A CA 1
ATOM 775 C C . CYS A 1 107 ? 14.027 -2.503 -18.360 1.00 97.94 107 CYS A C 1
ATOM 777 O O . CYS A 1 107 ? 14.333 -3.622 -17.954 1.00 97.94 107 CYS A O 1
ATOM 779 N N . GLY A 1 108 ? 14.953 -1.572 -18.604 1.00 96.31 108 GLY A N 1
ATOM 780 C CA . GLY A 1 108 ? 16.389 -1.768 -18.367 1.00 96.31 108 GLY A CA 1
ATOM 781 C C . GLY A 1 108 ? 16.872 -1.363 -16.969 1.00 96.31 108 GLY A C 1
ATOM 782 O O . GLY A 1 108 ? 18.055 -1.519 -16.660 1.00 96.31 108 GLY A O 1
ATOM 783 N N . GLY A 1 109 ? 15.997 -0.803 -16.131 1.00 96.00 109 GLY A N 1
ATOM 784 C CA . GLY A 1 109 ? 16.361 -0.242 -14.834 1.00 96.00 109 GLY A CA 1
ATOM 785 C C . GLY A 1 109 ? 15.321 0.749 -14.298 1.00 96.00 109 GLY A C 1
ATOM 786 O O . GLY A 1 109 ? 14.209 0.810 -14.810 1.00 96.00 109 GLY A O 1
ATOM 787 N N . PRO A 1 110 ? 15.662 1.515 -13.246 1.00 95.81 110 PRO A N 1
ATOM 788 C CA . PRO A 1 110 ? 14.723 2.405 -12.554 1.00 95.81 110 PRO A CA 1
ATOM 789 C C . PRO A 1 110 ? 14.475 3.768 -13.230 1.00 95.81 110 PRO A C 1
ATOM 791 O O . PRO A 1 110 ? 13.780 4.596 -12.644 1.00 95.81 110 PRO A O 1
ATOM 794 N N . GLY A 1 111 ? 15.072 4.040 -14.395 1.00 93.12 111 GLY A N 1
ATOM 795 C CA . GLY A 1 111 ? 14.908 5.288 -15.152 1.00 93.12 111 GLY A CA 1
ATOM 796 C C . GLY A 1 111 ? 14.430 5.001 -16.559 1.00 93.12 111 GLY A C 1
ATOM 797 O O . GLY A 1 111 ? 13.582 5.783 -17.038 1.00 93.12 111 GLY A O 1
#

Radius of gyration: 15.43 Å; chains: 1; bounding box: 32×24×50 Å